Protein AF-A0A358GS94-F1 (afdb_monomer_lite)

Secondary structure (DSSP, 8-state):
----HHHHHHHHHHHHHHHHTS--SPPPHHHHHHHHHHHHTT-SSHHHHHTTHHHHHHHHHHHHHHHT---S-S-HHHHHHHHHHHHHHHHHHHHHHHHHHHHHHHHHHHHT-

pLDDT: mean 80.88, std 13.79, range [42.91, 94.5]

Structure (mmCIF, N/CA/C/O backbone):
data_AF-A0A358GS94-F1
#
_entry.id   AF-A0A358GS94-F1
#
loop_
_atom_site.group_PDB
_atom_site.id
_atom_site.type_symbol
_atom_site.label_atom_id
_atom_site.label_alt_id
_atom_site.label_comp_id
_atom_site.label_asym_id
_atom_site.label_entity_id
_atom_site.label_seq_id
_atom_site.pdbx_PDB_ins_code
_atom_site.Cartn_x
_atom_site.Cartn_y
_atom_site.Cartn_z
_atom_site.occupancy
_atom_site.B_iso_or_equiv
_atom_site.auth_seq_id
_atom_site.auth_comp_id
_atom_site.auth_asym_id
_atom_site.auth_atom_id
_atom_site.pdbx_PDB_model_num
ATOM 1 N N . MET A 1 1 ? 5.912 20.822 -5.486 1.00 42.91 1 MET A N 1
ATOM 2 C CA . MET A 1 1 ? 4.566 21.175 -5.990 1.00 42.91 1 MET A CA 1
ATOM 3 C C . MET A 1 1 ? 3.558 20.899 -4.887 1.00 42.91 1 MET A C 1
ATOM 5 O O . MET A 1 1 ? 3.648 19.850 -4.263 1.00 42.91 1 MET A O 1
ATOM 9 N N . THR A 1 2 ? 2.655 21.830 -4.591 1.00 50.41 2 THR A N 1
ATOM 10 C CA . THR A 1 2 ? 1.565 21.633 -3.624 1.00 50.41 2 THR A CA 1
ATOM 11 C C . THR A 1 2 ? 0.551 20.646 -4.205 1.00 50.41 2 THR A C 1
ATOM 13 O O . THR A 1 2 ? -0.191 21.003 -5.114 1.00 50.41 2 THR A O 1
ATOM 16 N N . ARG A 1 3 ? 0.540 19.397 -3.717 1.00 61.41 3 ARG A N 1
ATOM 17 C CA . ARG A 1 3 ? -0.488 18.401 -4.066 1.00 61.41 3 ARG A CA 1
ATOM 18 C C . ARG A 1 3 ? -1.809 18.823 -3.422 1.00 61.41 3 ARG A C 1
ATOM 20 O O . ARG A 1 3 ? -1.843 19.069 -2.216 1.00 61.41 3 ARG A O 1
ATOM 27 N N . THR A 1 4 ? -2.882 18.947 -4.200 1.00 69.88 4 THR A N 1
ATOM 28 C CA . THR A 1 4 ? -4.200 19.261 -3.639 1.00 69.88 4 THR A CA 1
ATOM 29 C C . THR A 1 4 ? -4.840 18.000 -3.053 1.00 69.88 4 THR A C 1
ATOM 31 O O . THR A 1 4 ? -4.511 16.876 -3.432 1.00 69.88 4 THR A O 1
ATOM 34 N N . VAL A 1 5 ? -5.790 18.161 -2.126 1.00 68.38 5 VAL A N 1
ATOM 35 C CA . VAL A 1 5 ? -6.541 17.029 -1.545 1.00 68.38 5 VAL A CA 1
ATOM 36 C C . VAL A 1 5 ? -7.277 16.223 -2.629 1.00 68.38 5 VAL A C 1
ATOM 38 O O . VAL A 1 5 ? -7.426 15.008 -2.502 1.00 68.38 5 VAL A O 1
ATOM 41 N N . GLN A 1 6 ? -7.709 16.880 -3.712 1.00 72.94 6 GLN A N 1
ATOM 42 C CA . GLN A 1 6 ? -8.330 16.206 -4.854 1.00 72.94 6 GLN A CA 1
ATOM 43 C C . GLN A 1 6 ? -7.334 15.314 -5.597 1.00 72.94 6 GLN A C 1
ATOM 45 O O . GLN A 1 6 ? -7.676 14.170 -5.888 1.00 72.94 6 GLN A O 1
ATOM 50 N N . ASP A 1 7 ? -6.107 15.783 -5.824 1.00 75.25 7 ASP A N 1
ATOM 51 C CA . ASP A 1 7 ? -5.067 15.001 -6.508 1.00 75.25 7 ASP A CA 1
ATOM 52 C C . ASP A 1 7 ? -4.733 13.723 -5.734 1.00 75.25 7 ASP A C 1
ATOM 54 O O . ASP A 1 7 ? -4.651 12.641 -6.311 1.00 75.25 7 ASP A O 1
ATOM 58 N N . VAL A 1 8 ? -4.630 13.827 -4.404 1.00 76.12 8 VAL A N 1
ATOM 59 C CA . VAL A 1 8 ? -4.404 12.668 -3.527 1.00 76.12 8 VAL A CA 1
ATOM 60 C C . VAL A 1 8 ? -5.569 11.683 -3.626 1.00 76.12 8 VAL A C 1
ATOM 62 O O . VAL A 1 8 ? -5.348 10.483 -3.761 1.00 76.12 8 VAL A O 1
ATOM 65 N N . LYS A 1 9 ? -6.818 12.167 -3.615 1.00 78.94 9 LYS A N 1
ATOM 66 C CA . LYS A 1 9 ? -8.003 11.306 -3.729 1.00 78.94 9 LYS A CA 1
ATOM 67 C C . LYS A 1 9 ? -8.055 10.561 -5.068 1.00 78.94 9 LYS A C 1
ATOM 69 O O . LYS A 1 9 ? -8.362 9.370 -5.077 1.00 78.94 9 LYS A O 1
ATOM 74 N N . PHE A 1 10 ? -7.773 11.239 -6.181 1.00 83.00 10 PHE A N 1
ATOM 75 C CA . PHE A 1 10 ? -7.752 10.607 -7.503 1.00 83.00 10 PHE A CA 1
ATOM 76 C C . PHE A 1 10 ? -6.626 9.585 -7.624 1.00 83.00 10 PHE A C 1
ATOM 78 O O . PHE A 1 10 ? -6.870 8.464 -8.061 1.00 83.00 10 PHE A O 1
ATOM 85 N N . ALA A 1 11 ? -5.425 9.931 -7.164 1.00 85.38 11 ALA A N 1
ATOM 86 C CA . ALA A 1 11 ? -4.303 9.005 -7.150 1.00 85.38 11 ALA A CA 1
ATOM 87 C C . ALA A 1 11 ? -4.615 7.752 -6.313 1.00 85.38 11 ALA A C 1
ATOM 89 O O . ALA A 1 11 ? -4.367 6.637 -6.767 1.00 85.38 11 ALA A O 1
ATOM 90 N N . LEU A 1 12 ? -5.240 7.907 -5.139 1.00 87.56 12 LEU A N 1
ATOM 91 C CA . LEU A 1 12 ? -5.665 6.772 -4.315 1.00 87.56 12 LEU A CA 1
ATOM 92 C C . LEU A 1 12 ? -6.692 5.875 -5.016 1.00 87.56 12 LEU A C 1
ATOM 94 O O . LEU A 1 12 ? -6.610 4.658 -4.876 1.00 87.56 12 LEU A O 1
ATOM 98 N N . HIS A 1 13 ? -7.623 6.436 -5.792 1.00 88.88 13 HIS A N 1
ATOM 99 C CA . HIS A 1 13 ? -8.555 5.630 -6.586 1.00 88.88 13 HIS A CA 1
ATOM 100 C C . HIS A 1 13 ? -7.807 4.755 -7.598 1.00 88.88 13 HIS A C 1
ATOM 102 O O . HIS A 1 13 ? -8.001 3.542 -7.626 1.00 88.88 13 HIS A O 1
ATOM 108 N N . THR A 1 14 ? -6.893 5.352 -8.366 1.00 89.75 14 THR A N 1
ATOM 109 C CA . THR A 1 14 ? -6.064 4.634 -9.345 1.00 89.75 14 THR A CA 1
ATOM 110 C C . THR A 1 14 ? -5.224 3.538 -8.686 1.00 89.75 14 THR A C 1
ATOM 112 O O . THR A 1 14 ? -5.139 2.419 -9.194 1.00 89.75 14 THR A O 1
ATOM 115 N N . ILE A 1 15 ? -4.640 3.824 -7.520 1.00 91.62 15 ILE A N 1
ATOM 116 C CA . ILE A 1 15 ? -3.861 2.856 -6.740 1.00 91.62 15 ILE A CA 1
ATOM 117 C C . ILE A 1 15 ? -4.727 1.660 -6.321 1.00 91.62 15 ILE A C 1
ATOM 119 O O . ILE A 1 15 ? -4.294 0.511 -6.439 1.00 91.62 15 ILE A O 1
ATOM 123 N N . MET A 1 16 ? -5.953 1.910 -5.855 1.00 91.00 16 MET A N 1
ATOM 124 C CA . MET A 1 16 ? -6.876 0.848 -5.448 1.00 91.00 16 MET A CA 1
ATOM 125 C C . MET A 1 16 ? -7.365 0.027 -6.648 1.00 91.00 16 MET A C 1
ATOM 127 O O . MET A 1 16 ? -7.441 -1.197 -6.547 1.00 91.00 16 MET A O 1
ATOM 131 N N . ASP A 1 17 ? -7.601 0.652 -7.803 1.00 91.06 17 ASP A N 1
ATOM 132 C CA . ASP A 1 17 ? -7.933 -0.067 -9.040 1.00 91.06 17 ASP A CA 1
ATOM 133 C C . ASP A 1 17 ? -6.806 -1.019 -9.474 1.00 91.06 17 ASP A C 1
ATOM 135 O O . ASP A 1 17 ? -7.063 -2.174 -9.833 1.00 91.06 17 ASP A O 1
ATOM 139 N N . LYS A 1 18 ? -5.543 -0.581 -9.379 1.00 92.19 18 LYS A N 1
ATOM 140 C CA . LYS A 1 18 ? -4.361 -1.427 -9.637 1.00 92.19 18 LYS A CA 1
ATOM 141 C C . LYS A 1 18 ? -4.209 -2.560 -8.620 1.00 92.19 18 LYS A C 1
ATOM 143 O O . LYS A 1 18 ? -3.745 -3.653 -8.964 1.00 92.19 18 LYS A O 1
ATOM 148 N N . LEU A 1 19 ? -4.590 -2.317 -7.364 1.00 90.56 19 LEU A N 1
ATOM 149 C CA . LEU A 1 19 ? -4.557 -3.320 -6.299 1.00 90.56 19 LEU A CA 1
ATOM 150 C C . LEU A 1 19 ? -5.574 -4.443 -6.545 1.00 90.56 19 LEU A C 1
ATOM 152 O O . LEU A 1 19 ? -5.217 -5.613 -6.432 1.00 90.56 19 LEU A O 1
ATOM 156 N N . VAL A 1 20 ? -6.810 -4.089 -6.909 1.00 88.44 20 VAL A N 1
ATOM 157 C CA . VAL A 1 20 ? -7.903 -5.045 -7.177 1.00 88.44 20 VAL A CA 1
ATOM 158 C C . VAL A 1 20 ? -7.716 -5.773 -8.516 1.00 88.44 20 VAL A C 1
ATOM 160 O O . VAL A 1 20 ? -8.268 -6.851 -8.717 1.00 88.44 20 VAL A O 1
ATOM 163 N N . GLY A 1 21 ? -6.879 -5.233 -9.407 1.00 86.50 21 GLY A N 1
ATOM 164 C CA . GLY A 1 21 ? -6.572 -5.833 -10.707 1.00 86.50 21 GLY A CA 1
ATOM 165 C C . GLY A 1 21 ? -7.450 -5.323 -11.849 1.00 86.50 21 GLY A C 1
ATOM 166 O O . GLY A 1 21 ? -7.430 -5.907 -12.928 1.00 86.50 21 GLY A O 1
ATOM 167 N N . ASN A 1 22 ? -8.178 -4.222 -11.638 1.00 85.81 22 ASN A N 1
ATOM 168 C CA . ASN A 1 22 ? -8.918 -3.528 -12.696 1.00 85.81 22 ASN A CA 1
ATOM 169 C C . ASN A 1 22 ? -7.975 -2.805 -13.671 1.00 85.81 22 ASN A C 1
ATOM 171 O O . ASN A 1 22 ? -8.329 -2.588 -14.826 1.00 85.81 22 ASN A O 1
ATOM 175 N N . ASN A 1 23 ? -6.774 -2.445 -13.206 1.00 85.50 23 ASN A N 1
ATOM 176 C CA . ASN A 1 23 ? -5.692 -1.911 -14.026 1.00 85.50 23 ASN A CA 1
ATOM 177 C C . ASN A 1 23 ? -4.451 -2.819 -13.904 1.00 85.50 23 ASN A C 1
ATOM 179 O O . ASN A 1 23 ? -3.974 -3.095 -12.800 1.00 85.50 23 ASN A O 1
ATOM 183 N N . SER A 1 24 ? -3.946 -3.302 -15.044 1.00 82.69 24 SER A N 1
ATOM 184 C CA . SER A 1 24 ? -2.767 -4.174 -15.144 1.00 82.69 24 SER A CA 1
ATOM 185 C C . SER A 1 24 ? -1.433 -3.424 -15.127 1.00 82.69 24 SER A C 1
ATOM 187 O O . SER A 1 24 ? -0.382 -4.060 -15.064 1.00 82.69 24 SER A O 1
ATOM 189 N N . GLU A 1 25 ? -1.452 -2.095 -15.202 1.00 87.94 25 GLU A N 1
ATOM 190 C CA . GLU A 1 25 ? -0.245 -1.279 -15.151 1.00 87.94 25 GLU A CA 1
ATOM 191 C C . GLU A 1 25 ? 0.459 -1.397 -13.789 1.00 87.94 25 GLU A C 1
ATOM 193 O O . GLU A 1 25 ? -0.195 -1.419 -12.737 1.00 87.94 25 GLU A O 1
ATOM 198 N N . PRO A 1 26 ? 1.803 -1.430 -13.778 1.00 87.75 26 PRO A N 1
ATOM 199 C CA . PRO A 1 26 ? 2.570 -1.430 -12.543 1.00 87.75 26 PRO A CA 1
ATOM 200 C C . PRO A 1 26 ? 2.405 -0.107 -11.779 1.00 87.75 26 PRO A C 1
ATOM 202 O O . PRO A 1 26 ? 1.989 0.918 -12.328 1.00 87.75 26 PRO A O 1
ATOM 205 N N . PHE A 1 27 ? 2.765 -0.126 -10.493 1.00 88.56 27 PHE A N 1
ATOM 206 C CA . PHE A 1 27 ? 2.818 1.097 -9.692 1.00 88.56 27 PHE A CA 1
ATOM 207 C C . PHE A 1 27 ? 3.991 1.953 -10.154 1.00 88.56 27 PHE A C 1
ATOM 209 O O . PHE A 1 27 ? 5.137 1.482 -10.172 1.00 88.56 27 PHE A O 1
ATOM 216 N N . ASN A 1 28 ? 3.706 3.195 -10.525 1.00 88.69 28 ASN A N 1
ATOM 217 C CA . ASN A 1 28 ? 4.730 4.176 -10.852 1.00 88.69 28 ASN A CA 1
ATOM 218 C C . ASN A 1 28 ? 5.274 4.838 -9.570 1.00 88.69 28 ASN A C 1
ATOM 220 O O . ASN A 1 28 ? 4.742 4.650 -8.475 1.00 88.69 28 ASN A O 1
ATOM 224 N N . THR A 1 29 ? 6.373 5.582 -9.692 1.00 88.00 29 THR A N 1
ATOM 225 C CA . THR A 1 29 ? 7.031 6.207 -8.535 1.00 88.00 29 THR A CA 1
ATOM 226 C C . THR A 1 29 ? 6.134 7.248 -7.859 1.00 88.00 29 THR A C 1
ATOM 228 O O . THR A 1 29 ? 6.052 7.270 -6.636 1.00 88.00 29 THR A O 1
ATOM 231 N N . GLU A 1 30 ? 5.393 8.047 -8.630 1.00 87.69 30 GLU A N 1
ATOM 232 C CA . GLU A 1 3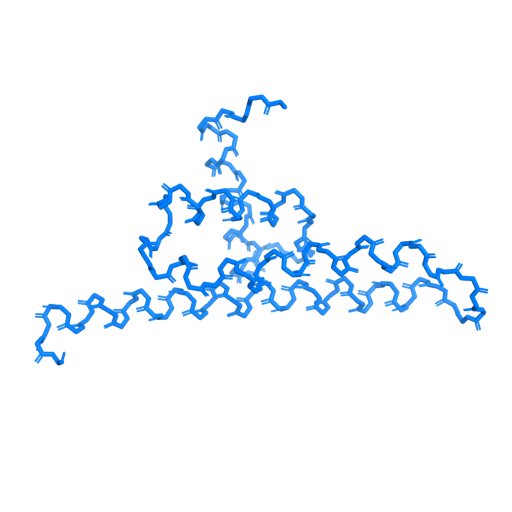0 ? 4.484 9.071 -8.095 1.00 87.69 30 GLU A CA 1
ATOM 233 C C . GLU A 1 30 ? 3.354 8.460 -7.251 1.00 87.69 30 GLU A C 1
ATOM 235 O O . GLU A 1 30 ? 3.015 8.973 -6.187 1.00 87.69 30 GLU A O 1
ATOM 240 N N . GLU A 1 31 ? 2.798 7.329 -7.682 1.00 90.31 31 GLU A N 1
ATOM 241 C CA . GLU A 1 31 ? 1.786 6.567 -6.949 1.00 90.31 31 GLU A CA 1
ATOM 242 C C . GLU A 1 31 ? 2.344 6.032 -5.626 1.00 90.31 31 GLU A C 1
ATOM 244 O O . GLU A 1 31 ? 1.672 6.102 -4.594 1.00 90.31 31 GLU A O 1
ATOM 249 N N . ILE A 1 32 ? 3.591 5.547 -5.625 1.00 90.19 32 ILE A N 1
ATOM 250 C CA . ILE A 1 32 ? 4.270 5.104 -4.401 1.00 90.19 32 ILE A CA 1
ATOM 251 C C . ILE A 1 32 ? 4.513 6.296 -3.464 1.00 90.19 32 ILE A C 1
ATOM 253 O O . ILE A 1 32 ? 4.276 6.190 -2.263 1.00 90.19 32 ILE A O 1
ATOM 257 N N . GLU A 1 33 ? 4.905 7.459 -3.981 1.00 89.50 33 GLU A N 1
ATOM 258 C CA . GLU A 1 33 ? 5.056 8.676 -3.177 1.00 89.50 33 GLU A CA 1
ATOM 259 C C . GLU A 1 33 ? 3.730 9.183 -2.601 1.00 89.50 33 GLU A C 1
ATOM 261 O O . GLU A 1 33 ? 3.698 9.699 -1.482 1.00 89.50 33 GLU A O 1
ATOM 266 N N . VAL A 1 34 ? 2.627 9.067 -3.344 1.00 90.69 34 VAL A N 1
ATOM 267 C CA . VAL A 1 34 ? 1.291 9.386 -2.825 1.00 90.69 34 VAL A CA 1
ATOM 268 C C . VAL A 1 34 ? 0.919 8.428 -1.694 1.00 90.69 34 VAL A C 1
ATOM 270 O O . VAL A 1 34 ? 0.379 8.878 -0.683 1.00 90.69 34 VAL A O 1
ATOM 273 N N . LEU A 1 35 ? 1.247 7.138 -1.815 1.00 90.31 35 LEU A N 1
ATOM 274 C CA . LEU A 1 35 ? 1.061 6.171 -0.730 1.00 90.31 35 LEU A CA 1
ATOM 275 C C . LEU A 1 35 ? 1.900 6.517 0.502 1.00 90.31 35 LEU A C 1
ATOM 277 O O . LEU A 1 35 ? 1.369 6.499 1.611 1.00 90.31 35 LEU A O 1
ATOM 281 N N . ILE A 1 36 ? 3.174 6.881 0.318 1.00 91.00 36 ILE A N 1
ATOM 282 C CA . ILE A 1 36 ? 4.048 7.334 1.411 1.00 91.00 36 ILE A CA 1
ATOM 283 C C . ILE A 1 36 ? 3.416 8.538 2.109 1.00 91.00 36 ILE A C 1
ATOM 285 O O . ILE A 1 36 ? 3.240 8.520 3.325 1.00 91.00 36 ILE A O 1
ATOM 289 N N . PHE A 1 37 ? 2.998 9.546 1.342 1.00 89.12 37 PHE A N 1
ATOM 290 C CA . PHE A 1 37 ? 2.347 10.733 1.885 1.00 89.12 37 PHE A CA 1
ATOM 291 C C . PHE A 1 37 ? 1.062 10.393 2.657 1.00 89.12 37 PHE A C 1
ATOM 293 O O . PHE A 1 37 ? 0.833 10.927 3.744 1.00 89.12 37 PHE A O 1
ATOM 300 N N . ALA A 1 38 ? 0.229 9.494 2.125 1.00 88.25 38 ALA A N 1
ATOM 301 C CA . ALA A 1 38 ? -1.008 9.069 2.775 1.00 88.25 38 ALA A CA 1
ATOM 302 C C . ALA A 1 38 ? -0.746 8.329 4.098 1.00 88.25 38 ALA A C 1
ATOM 304 O O . ALA A 1 38 ? -1.487 8.524 5.064 1.00 88.25 38 ALA A O 1
ATOM 305 N N . PHE A 1 39 ? 0.314 7.519 4.152 1.00 89.88 39 PHE A N 1
ATOM 306 C CA . PHE A 1 39 ? 0.738 6.786 5.345 1.00 89.88 39 PHE A CA 1
ATOM 307 C C . PHE A 1 39 ? 1.358 7.719 6.399 1.00 89.88 39 PHE A C 1
ATOM 309 O O . PHE A 1 39 ? 1.065 7.590 7.586 1.00 89.88 39 PHE A O 1
ATOM 316 N N . GLU A 1 40 ? 2.180 8.690 5.991 1.00 88.88 40 GLU A N 1
ATOM 317 C CA . GLU A 1 40 ? 2.759 9.702 6.892 1.00 88.88 40 GLU A CA 1
ATOM 318 C C . GLU A 1 40 ? 1.689 10.629 7.476 1.00 88.88 40 GLU A C 1
ATOM 320 O O . GLU A 1 40 ? 1.721 10.968 8.660 1.00 88.88 40 GLU A O 1
ATOM 325 N N . SER A 1 41 ? 0.704 10.999 6.658 1.00 85.75 41 SER A N 1
ATOM 326 C CA . SER A 1 41 ? -0.387 11.898 7.044 1.00 85.75 41 SER A CA 1
ATOM 327 C C . SER A 1 41 ? -1.528 11.192 7.784 1.00 85.75 41 SER A C 1
ATOM 329 O O . SER A 1 41 ? -2.527 11.838 8.090 1.00 85.75 41 SER A O 1
ATOM 331 N N . HIS A 1 42 ? -1.403 9.887 8.063 1.00 83.81 42 HIS A N 1
ATOM 332 C CA . HIS A 1 42 ? -2.435 9.065 8.712 1.00 83.81 42 HIS A CA 1
ATOM 333 C C . HIS A 1 42 ? -3.802 9.143 8.004 1.00 83.81 42 HIS A C 1
ATOM 335 O O . HIS A 1 42 ? -4.850 9.018 8.628 1.00 83.81 42 HIS A O 1
ATOM 341 N N . ILE A 1 43 ? -3.799 9.365 6.684 1.00 82.44 43 ILE A N 1
ATOM 342 C CA . ILE A 1 43 ? -5.021 9.421 5.867 1.00 82.44 43 ILE A CA 1
ATOM 343 C C . ILE A 1 43 ? -5.576 8.007 5.666 1.00 82.44 43 ILE A C 1
ATOM 345 O O . ILE A 1 43 ? -6.789 7.817 5.594 1.00 82.44 43 ILE A O 1
ATOM 349 N N . LEU A 1 44 ? -4.686 7.016 5.562 1.00 80.81 44 LEU A N 1
ATOM 350 C CA . LEU A 1 44 ? -5.031 5.614 5.363 1.00 80.81 44 LEU A CA 1
ATOM 351 C C . LEU A 1 44 ? -4.481 4.746 6.493 1.00 80.81 44 LEU A C 1
ATOM 353 O O . LEU A 1 44 ? -3.302 4.833 6.825 1.00 80.81 44 LEU A O 1
ATOM 357 N N . PHE A 1 45 ? -5.333 3.855 7.006 1.00 83.50 45 PHE A N 1
ATOM 358 C CA . PHE A 1 45 ? -4.991 2.788 7.956 1.00 83.50 45 PHE A CA 1
ATOM 359 C C . PHE A 1 45 ? -4.323 3.262 9.266 1.00 83.50 45 PHE A C 1
ATOM 361 O O . PHE A 1 45 ? -3.610 2.487 9.909 1.00 83.50 45 PHE A O 1
ATOM 368 N N . ASP A 1 46 ? -4.566 4.514 9.675 1.00 81.31 46 ASP A N 1
ATOM 369 C CA . ASP A 1 46 ? -4.058 5.147 10.901 1.00 81.31 46 ASP A CA 1
ATOM 370 C C . ASP A 1 46 ? -2.586 4.771 11.211 1.00 81.31 46 ASP A C 1
ATOM 372 O O . ASP A 1 46 ? -1.707 4.771 10.350 1.00 81.31 46 ASP A O 1
ATOM 376 N N . ASN A 1 47 ? -2.307 4.389 12.460 1.00 81.62 47 ASN A N 1
ATOM 377 C CA . ASN A 1 47 ? -0.983 3.996 12.939 1.00 81.62 47 ASN A CA 1
ATOM 378 C C . ASN A 1 47 ? -0.509 2.636 12.393 1.00 81.62 47 ASN A C 1
ATOM 380 O O . ASN A 1 47 ? 0.641 2.261 12.623 1.00 81.62 47 ASN A O 1
ATOM 384 N N . VAL A 1 48 ? -1.372 1.859 11.724 1.00 86.69 48 VAL A N 1
ATOM 385 C CA . VAL A 1 48 ? -0.989 0.552 11.165 1.00 86.69 48 VAL A CA 1
ATOM 386 C C . VAL A 1 48 ? -0.088 0.760 9.955 1.00 86.69 48 VAL A C 1
ATOM 388 O O . VAL A 1 48 ? 0.990 0.172 9.890 1.00 86.69 48 VAL A O 1
ATOM 391 N N . ALA A 1 49 ? -0.480 1.660 9.052 1.00 87.62 49 ALA A N 1
ATOM 392 C CA . ALA A 1 49 ? 0.291 2.025 7.866 1.00 87.62 49 ALA A CA 1
ATOM 393 C C . ALA A 1 49 ? 1.713 2.512 8.199 1.00 87.62 49 ALA A C 1
ATOM 395 O O . ALA A 1 49 ? 2.668 2.176 7.497 1.00 87.62 49 ALA A O 1
ATOM 396 N N . HIS A 1 50 ? 1.876 3.245 9.304 1.00 88.31 50 HIS A N 1
ATOM 397 C CA . HIS A 1 50 ? 3.154 3.846 9.690 1.00 88.31 50 HIS A CA 1
ATOM 398 C C . HIS A 1 50 ? 4.276 2.813 9.903 1.00 88.31 50 HIS A C 1
ATOM 400 O O . HIS A 1 50 ? 5.439 3.088 9.610 1.00 88.31 50 HIS A O 1
ATOM 406 N N . LYS A 1 51 ? 3.936 1.588 10.337 1.00 89.31 51 LYS A N 1
ATOM 407 C CA . LYS A 1 51 ? 4.898 0.483 10.520 1.00 89.31 51 LYS A CA 1
ATOM 408 C C . LYS A 1 51 ? 5.564 0.043 9.213 1.00 89.31 51 LYS A C 1
ATOM 410 O O . LYS A 1 51 ? 6.662 -0.504 9.238 1.00 89.31 51 LYS A O 1
ATOM 415 N N . PHE A 1 52 ? 4.902 0.283 8.084 1.00 90.06 52 PHE A N 1
ATOM 416 C CA . PHE A 1 52 ? 5.325 -0.169 6.760 1.00 90.06 52 PHE A CA 1
ATOM 417 C C . PHE A 1 52 ? 5.963 0.946 5.923 1.00 90.06 52 PHE A C 1
ATOM 419 O O . PHE A 1 52 ? 6.395 0.695 4.797 1.00 90.06 52 PHE A O 1
ATOM 426 N N . LEU A 1 53 ? 6.073 2.168 6.463 1.00 89.00 53 LEU A N 1
ATOM 427 C CA . LEU A 1 53 ? 6.665 3.311 5.764 1.00 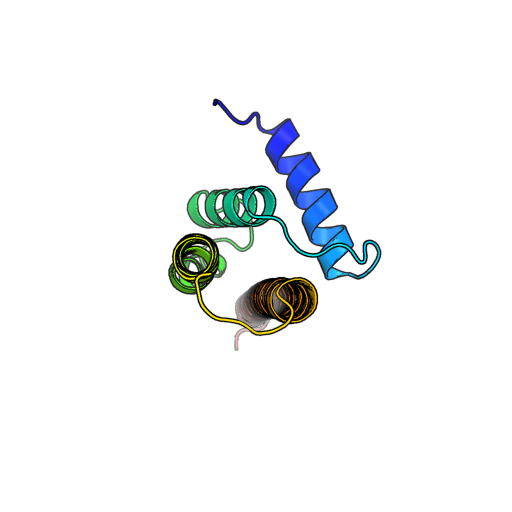89.00 53 LEU A CA 1
ATOM 428 C C . LEU A 1 53 ? 8.105 3.056 5.327 1.00 89.00 53 LEU A C 1
ATOM 430 O O . LEU A 1 53 ? 8.448 3.354 4.188 1.00 89.00 53 LEU A O 1
ATOM 434 N N . SER A 1 54 ? 8.940 2.482 6.197 1.00 88.31 54 SER A N 1
ATOM 435 C CA . SER A 1 54 ? 10.338 2.184 5.861 1.00 88.31 54 SER A CA 1
ATOM 436 C C . SER A 1 54 ? 10.442 1.209 4.688 1.00 88.31 54 SER A C 1
ATOM 438 O O . SER A 1 54 ? 11.273 1.391 3.803 1.00 88.31 54 SER A O 1
ATOM 440 N N . SER A 1 55 ? 9.562 0.205 4.644 1.00 88.88 55 SER A N 1
ATOM 441 C CA . SER A 1 55 ? 9.507 -0.757 3.542 1.00 88.88 55 SER A CA 1
ATOM 442 C C . SER A 1 55 ? 9.060 -0.089 2.242 1.00 88.88 55 SER A C 1
ATOM 444 O O . SER A 1 55 ? 9.646 -0.346 1.197 1.00 88.88 55 SER A O 1
ATOM 446 N N . LEU A 1 56 ? 8.068 0.803 2.303 1.00 87.38 56 LEU A N 1
ATOM 447 C CA . LEU A 1 56 ? 7.573 1.524 1.131 1.00 87.38 56 LEU A CA 1
ATOM 448 C C . LEU A 1 56 ? 8.598 2.539 0.590 1.00 87.38 56 LEU A C 1
ATOM 450 O O . LEU A 1 56 ? 8.787 2.620 -0.620 1.00 87.38 56 LEU A O 1
ATOM 454 N N . LYS A 1 57 ? 9.308 3.257 1.472 1.00 88.06 57 LYS A N 1
ATOM 455 C CA . LYS A 1 57 ? 10.406 4.171 1.105 1.00 88.06 57 LYS A CA 1
ATOM 456 C C . LYS A 1 57 ? 11.567 3.431 0.442 1.00 88.06 57 LYS A C 1
ATOM 458 O O . LYS A 1 57 ? 12.046 3.871 -0.598 1.00 88.06 57 LYS A O 1
ATOM 463 N N . GLY A 1 58 ? 11.935 2.259 0.964 1.00 84.06 58 GLY A N 1
ATOM 464 C CA . GLY A 1 58 ? 12.958 1.414 0.344 1.00 84.06 58 GLY A CA 1
ATOM 465 C C . GLY A 1 58 ? 12.624 1.025 -1.103 1.00 84.06 58 GLY A C 1
ATOM 466 O O . GLY A 1 58 ? 13.517 0.956 -1.938 1.00 84.06 58 GLY A O 1
ATOM 467 N N . LEU A 1 59 ? 11.343 0.840 -1.449 1.00 83.88 59 LEU A N 1
ATOM 468 C CA . LEU A 1 59 ? 10.931 0.512 -2.825 1.00 83.88 59 LEU A CA 1
ATOM 469 C C . LEU A 1 59 ? 11.100 1.675 -3.814 1.00 83.88 59 LEU A C 1
ATOM 471 O O . LEU A 1 59 ? 11.250 1.425 -5.012 1.00 83.88 59 LEU A O 1
ATOM 475 N N . VAL A 1 60 ? 11.089 2.922 -3.334 1.00 78.88 60 VAL A N 1
ATOM 476 C CA . VAL A 1 60 ? 11.409 4.106 -4.149 1.00 78.88 60 VAL A CA 1
ATOM 477 C C . VAL A 1 60 ? 12.913 4.146 -4.422 1.00 78.88 60 VAL A C 1
ATOM 479 O O . VAL A 1 60 ? 13.325 4.213 -5.577 1.00 78.88 60 VAL A O 1
ATOM 482 N N . GLU A 1 61 ? 13.732 3.975 -3.382 1.00 68.69 61 GLU A N 1
ATOM 483 C CA . GLU A 1 61 ? 15.198 4.061 -3.462 1.00 68.69 61 GLU A CA 1
ATOM 484 C C . GLU A 1 61 ? 15.827 2.992 -4.379 1.00 68.69 61 GLU A C 1
ATOM 486 O O . GLU A 1 61 ? 16.796 3.266 -5.090 1.00 68.69 61 GLU A O 1
ATOM 491 N N . ILE A 1 62 ? 15.268 1.775 -4.427 1.00 67.00 62 ILE A N 1
ATOM 492 C CA . ILE A 1 62 ? 15.770 0.712 -5.321 1.00 67.00 62 ILE A CA 1
ATOM 493 C C . ILE A 1 62 ? 15.555 1.092 -6.80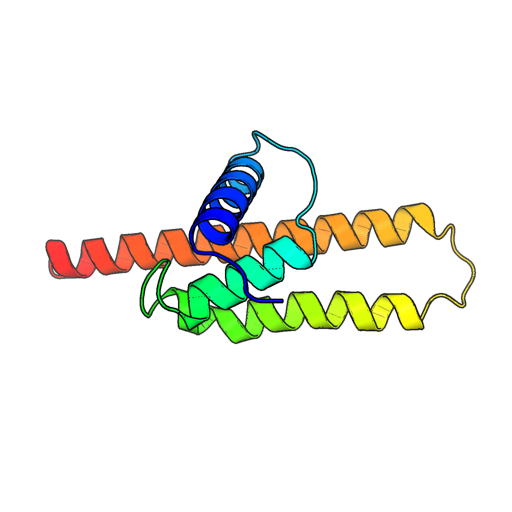4 1.00 67.00 62 ILE A C 1
ATOM 495 O O . ILE A 1 62 ? 16.358 0.714 -7.660 1.00 67.00 62 ILE A O 1
ATOM 499 N N . SER A 1 63 ? 14.521 1.882 -7.122 1.00 60.06 63 SER A N 1
ATOM 500 C CA . SER A 1 63 ? 14.282 2.380 -8.487 1.00 60.06 63 SER A CA 1
ATOM 501 C C . SER A 1 63 ? 15.395 3.318 -8.970 1.00 60.06 63 SER A C 1
ATOM 503 O O . SER A 1 63 ? 15.809 3.246 -10.130 1.00 60.06 63 SER A O 1
ATOM 505 N N . ASP A 1 64 ? 15.903 4.169 -8.079 1.00 55.75 64 ASP A N 1
ATOM 506 C CA . ASP A 1 64 ? 16.926 5.168 -8.406 1.00 55.75 64 ASP A CA 1
ATOM 507 C C . ASP A 1 64 ? 18.318 4.535 -8.551 1.00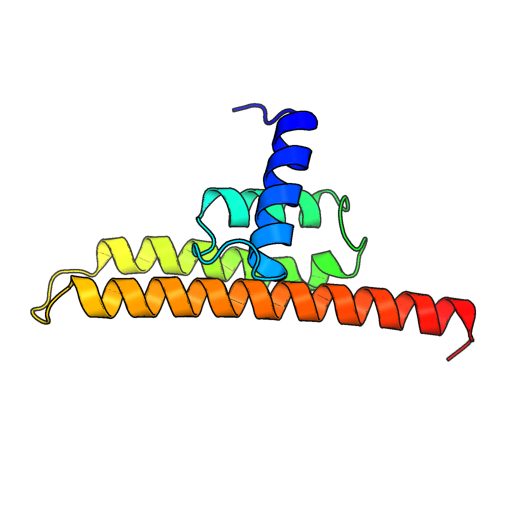 55.75 64 ASP A C 1
ATOM 509 O O . ASP A 1 64 ? 19.119 4.928 -9.402 1.00 55.75 64 ASP A O 1
ATOM 513 N N . LEU A 1 65 ? 18.606 3.496 -7.762 1.00 56.06 65 LEU A N 1
ATOM 514 C CA . LEU A 1 65 ? 19.898 2.803 -7.783 1.00 56.06 65 LEU A CA 1
ATOM 515 C C . LEU A 1 65 ? 20.111 1.942 -9.036 1.00 56.06 65 LEU A C 1
ATOM 517 O O . LEU A 1 65 ? 21.248 1.821 -9.501 1.00 56.06 65 LEU A O 1
ATOM 521 N N . ASN A 1 66 ? 19.048 1.359 -9.595 1.00 54.94 66 ASN A N 1
ATOM 522 C CA . ASN A 1 66 ? 19.142 0.547 -10.813 1.00 54.94 66 ASN A CA 1
ATOM 523 C C . ASN A 1 66 ? 19.278 1.397 -12.081 1.00 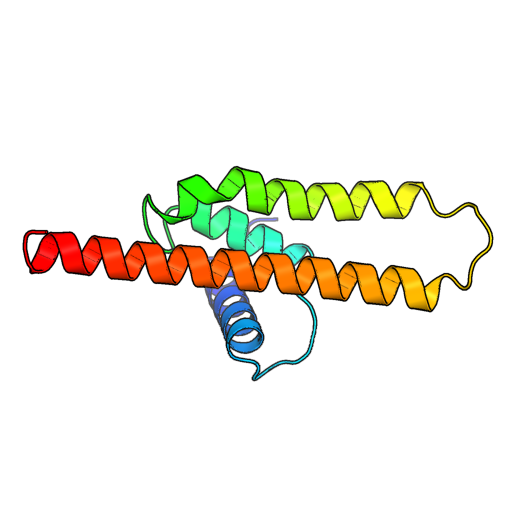54.94 66 ASN A C 1
ATOM 525 O O . ASN A 1 66 ? 20.005 1.001 -12.991 1.00 54.94 66 ASN A O 1
ATOM 529 N N . SER A 1 67 ? 18.695 2.601 -12.109 1.00 54.09 67 SER A N 1
ATOM 530 C CA . SER A 1 67 ? 18.886 3.546 -13.224 1.00 54.09 67 SER A CA 1
ATOM 531 C C . SER A 1 67 ? 20.363 3.929 -13.422 1.00 54.09 67 SER A C 1
ATOM 533 O O . SER A 1 67 ? 20.794 4.180 -14.543 1.00 54.09 67 SER A O 1
ATOM 535 N N . ASN A 1 68 ? 21.169 3.898 -12.353 1.00 52.44 68 ASN A N 1
ATOM 536 C CA . ASN A 1 68 ? 22.589 4.266 -12.380 1.00 52.44 68 ASN A CA 1
ATOM 537 C C . ASN A 1 68 ? 23.562 3.109 -12.690 1.00 52.44 68 ASN A C 1
ATOM 539 O O . ASN A 1 68 ? 24.762 3.354 -12.812 1.00 52.44 68 ASN A O 1
ATOM 543 N N . LYS A 1 69 ? 23.097 1.854 -12.794 1.00 53.59 69 LYS A N 1
ATOM 544 C CA . LYS A 1 69 ? 23.966 0.661 -12.934 1.00 53.59 69 LYS A CA 1
ATOM 545 C C . LYS A 1 69 ? 23.921 -0.029 -14.304 1.00 53.59 69 LYS A C 1
ATOM 547 O O . LYS A 1 69 ? 24.578 -1.052 -14.483 1.00 53.59 69 LYS A O 1
ATOM 552 N N . ASN A 1 70 ? 23.204 0.517 -15.283 1.00 47.91 70 ASN A N 1
ATOM 553 C CA . ASN A 1 70 ? 22.989 -0.130 -16.583 1.00 47.91 70 ASN A CA 1
ATOM 554 C C . ASN A 1 70 ? 24.168 0.037 -17.564 1.00 47.91 70 ASN A C 1
ATOM 556 O O . ASN A 1 70 ? 24.024 0.673 -18.603 1.00 47.91 70 ASN A O 1
ATOM 560 N N . ASN A 1 71 ? 25.321 -0.565 -17.247 1.00 50.22 71 ASN A N 1
ATOM 561 C CA . ASN A 1 71 ? 26.505 -0.603 -18.119 1.00 50.22 71 ASN A CA 1
ATOM 562 C C . ASN A 1 71 ? 26.994 -2.018 -18.490 1.00 50.22 71 ASN A C 1
ATOM 564 O O . ASN A 1 71 ? 28.111 -2.136 -18.982 1.00 50.22 71 ASN A O 1
ATOM 568 N N . GLU A 1 72 ? 26.207 -3.088 -18.306 1.00 51.81 72 GLU A N 1
ATOM 569 C CA . GLU A 1 72 ? 26.647 -4.437 -18.711 1.00 51.81 72 GLU A CA 1
ATOM 570 C C . GLU A 1 72 ? 25.569 -5.262 -19.445 1.00 51.81 72 GLU A C 1
ATOM 572 O O . GLU A 1 72 ? 24.483 -5.556 -18.942 1.00 51.81 72 GLU A O 1
ATOM 577 N N . GLU A 1 73 ? 25.945 -5.605 -20.677 1.00 50.78 73 GLU A N 1
ATOM 578 C CA . GLU A 1 73 ? 25.357 -6.433 -21.733 1.00 50.78 73 GLU A CA 1
ATOM 579 C C . GLU A 1 73 ? 24.501 -7.639 -21.291 1.00 50.78 73 GLU A C 1
ATOM 581 O O . GLU A 1 73 ? 24.956 -8.776 -21.256 1.00 50.78 73 GLU A O 1
ATOM 586 N N . HIS A 1 74 ? 23.202 -7.429 -21.087 1.00 45.53 74 HIS A N 1
ATOM 587 C CA . HIS A 1 74 ? 22.150 -8.422 -21.343 1.00 45.53 74 HIS A CA 1
ATOM 588 C C . HIS A 1 74 ? 20.884 -7.657 -21.737 1.00 45.53 74 HIS A C 1
ATOM 590 O O . HIS A 1 74 ? 20.622 -6.626 -21.129 1.00 45.53 74 HIS A O 1
ATOM 596 N N . THR A 1 75 ? 20.127 -8.126 -22.741 1.00 56.12 75 THR A N 1
ATOM 597 C CA . THR A 1 75 ? 18.955 -7.438 -23.337 1.00 56.12 75 THR A CA 1
ATOM 598 C C . THR A 1 75 ? 18.162 -6.620 -22.299 1.00 56.12 75 THR A C 1
ATOM 600 O O . THR A 1 75 ? 17.437 -7.216 -21.494 1.00 56.12 75 THR A O 1
ATOM 603 N N . PRO A 1 76 ? 18.338 -5.283 -22.268 1.00 56.56 76 PRO A N 1
ATOM 604 C CA . PRO A 1 76 ? 17.988 -4.452 -21.111 1.00 56.56 76 PRO A CA 1
ATOM 605 C C . PRO A 1 76 ? 16.482 -4.438 -20.818 1.00 56.56 76 PRO A C 1
ATOM 607 O O . PRO A 1 76 ? 16.073 -4.429 -19.658 1.00 56.56 76 PRO A O 1
ATOM 610 N N . GLU A 1 77 ? 15.659 -4.567 -21.858 1.00 60.91 77 GLU A N 1
ATOM 611 C CA . GLU A 1 77 ? 14.200 -4.449 -21.776 1.00 60.91 77 GLU A CA 1
ATOM 612 C C . GLU A 1 77 ? 13.541 -5.538 -20.912 1.00 60.91 77 GLU A C 1
ATOM 614 O O . GLU A 1 77 ? 12.587 -5.267 -20.185 1.00 60.91 77 GLU A O 1
ATOM 619 N N . SER A 1 78 ? 14.051 -6.776 -20.927 1.00 68.19 78 SER A N 1
ATOM 620 C CA . SER A 1 78 ? 13.423 -7.877 -20.179 1.00 68.19 78 SER A CA 1
ATOM 621 C C . SER A 1 78 ? 13.744 -7.849 -18.682 1.00 68.19 78 SER A C 1
ATOM 623 O O . SER A 1 78 ? 12.894 -8.213 -17.872 1.00 68.19 78 SER A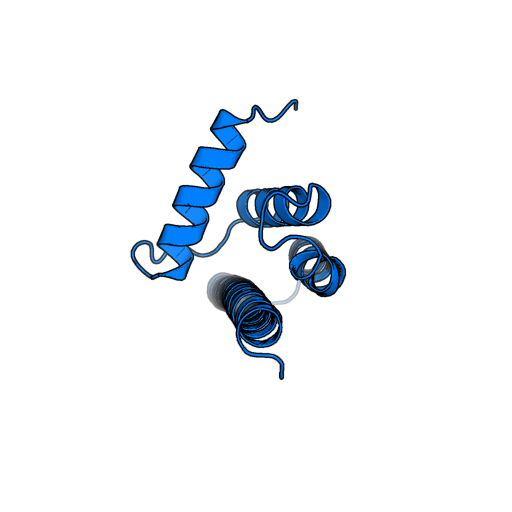 O 1
ATOM 625 N N . ARG A 1 79 ? 14.952 -7.418 -18.290 1.00 72.19 79 ARG A N 1
ATOM 626 C CA . ARG A 1 79 ? 15.333 -7.319 -16.867 1.00 72.19 79 ARG A CA 1
ATOM 627 C C . ARG A 1 79 ? 14.648 -6.143 -16.185 1.00 72.19 79 ARG A C 1
ATOM 629 O O . ARG A 1 79 ? 14.160 -6.295 -15.069 1.00 72.19 79 ARG A O 1
ATOM 636 N N . GLU A 1 80 ? 14.585 -5.003 -16.863 1.00 74.44 80 GLU A N 1
ATOM 637 C CA . GLU A 1 80 ? 13.902 -3.816 -16.356 1.00 74.44 80 GLU A CA 1
ATOM 638 C C . GLU A 1 80 ? 12.398 -4.068 -16.185 1.00 74.44 80 GLU A C 1
ATOM 640 O O . GLU A 1 80 ? 11.835 -3.769 -15.132 1.00 74.44 80 GLU A O 1
ATOM 645 N N . PHE A 1 81 ? 11.765 -4.728 -17.162 1.00 78.25 81 PHE A N 1
ATOM 646 C CA . PHE A 1 81 ? 10.364 -5.136 -17.067 1.00 78.25 81 PHE A CA 1
ATOM 647 C C . PHE A 1 81 ? 10.092 -6.053 -15.863 1.00 78.25 81 PHE A C 1
ATOM 649 O O . PHE A 1 81 ? 9.173 -5.794 -15.083 1.00 78.25 81 PHE A O 1
ATOM 656 N N . LEU A 1 82 ? 10.911 -7.098 -15.674 1.00 81.38 82 LEU A N 1
ATOM 657 C CA . LEU A 1 82 ? 10.782 -8.013 -14.533 1.00 81.38 82 LEU A CA 1
ATOM 658 C C . LEU A 1 82 ? 10.944 -7.280 -13.197 1.00 81.38 82 LEU A C 1
ATOM 660 O O . LEU A 1 82 ? 10.174 -7.519 -12.270 1.00 81.38 82 LEU A O 1
ATOM 664 N N . PHE A 1 83 ? 11.893 -6.347 -13.117 1.00 82.88 83 PHE A N 1
ATOM 665 C CA . PHE A 1 83 ? 12.121 -5.544 -11.920 1.00 82.88 83 PHE A CA 1
ATOM 666 C C . PHE A 1 83 ? 10.930 -4.627 -11.594 1.00 82.88 83 PHE A C 1
ATOM 668 O O . PHE A 1 83 ? 10.488 -4.559 -10.446 1.00 82.88 83 PHE A O 1
ATOM 675 N N . ILE A 1 84 ? 10.356 -3.953 -12.597 1.00 84.25 84 ILE A N 1
ATOM 676 C CA . ILE A 1 84 ? 9.163 -3.109 -12.424 1.00 84.25 84 ILE A CA 1
ATOM 677 C C . ILE A 1 84 ? 7.973 -3.947 -11.935 1.00 84.25 84 ILE A C 1
ATOM 679 O O . ILE A 1 84 ? 7.226 -3.525 -11.044 1.00 84.25 84 ILE A O 1
ATOM 683 N N . GLN A 1 85 ? 7.806 -5.147 -12.489 1.00 86.12 85 GLN A N 1
ATOM 684 C CA . GLN A 1 85 ? 6.746 -6.067 -12.094 1.00 86.12 85 GLN A CA 1
ATOM 685 C C . GLN A 1 85 ? 6.942 -6.591 -10.664 1.00 86.12 85 GLN A C 1
ATOM 687 O O . GLN A 1 85 ? 5.981 -6.662 -9.890 1.00 86.12 85 GLN A O 1
ATOM 692 N N . GLU A 1 86 ? 8.177 -6.910 -10.281 1.00 87.50 86 GLU A N 1
ATOM 693 C CA . GLU A 1 86 ? 8.531 -7.325 -8.925 1.00 87.50 86 GLU A CA 1
ATOM 694 C C . GLU A 1 86 ? 8.274 -6.196 -7.917 1.00 87.50 86 GLU A C 1
ATOM 696 O O . GLU A 1 86 ? 7.557 -6.403 -6.935 1.00 87.50 86 GLU A O 1
ATOM 701 N N . ARG A 1 87 ? 8.737 -4.972 -8.208 1.00 88.81 87 ARG A N 1
ATOM 702 C CA . ARG A 1 87 ? 8.454 -3.781 -7.392 1.00 88.81 87 ARG A CA 1
ATOM 703 C C . ARG A 1 87 ? 6.952 -3.577 -7.217 1.00 88.81 87 ARG A C 1
ATOM 705 O O . ARG A 1 87 ? 6.478 -3.375 -6.101 1.00 88.81 87 ARG A O 1
ATOM 712 N N . SER A 1 88 ? 6.184 -3.665 -8.304 1.00 89.44 88 SER A N 1
ATOM 713 C CA . SER A 1 88 ? 4.724 -3.546 -8.246 1.00 89.44 88 SER A CA 1
ATOM 714 C C . SER A 1 88 ? 4.103 -4.631 -7.359 1.00 89.44 88 SER A C 1
ATOM 716 O O . SER A 1 88 ? 3.230 -4.333 -6.544 1.00 89.44 88 SER A O 1
ATOM 718 N N . THR A 1 89 ? 4.594 -5.867 -7.446 1.00 91.62 89 THR A N 1
ATOM 719 C CA . THR A 1 89 ? 4.142 -6.991 -6.611 1.00 91.62 89 THR A CA 1
ATOM 720 C C . THR A 1 89 ? 4.445 -6.760 -5.128 1.00 91.62 89 THR A C 1
ATOM 722 O O . THR A 1 89 ? 3.595 -7.032 -4.274 1.00 91.62 89 THR A O 1
ATOM 725 N N . MET A 1 90 ? 5.612 -6.198 -4.804 1.00 91.94 90 MET A N 1
ATOM 726 C CA . MET A 1 90 ? 5.968 -5.823 -3.432 1.00 91.94 90 MET A CA 1
ATOM 727 C C . MET A 1 90 ? 5.030 -4.741 -2.882 1.00 91.94 90 MET A C 1
ATOM 729 O O . MET A 1 90 ? 4.526 -4.889 -1.768 1.00 91.94 90 MET A O 1
ATOM 733 N N . VAL A 1 91 ? 4.710 -3.711 -3.677 1.00 92.62 91 VAL A N 1
ATOM 734 C CA . VAL A 1 91 ? 3.732 -2.675 -3.290 1.00 92.62 91 VAL A CA 1
ATOM 735 C C . VAL A 1 91 ? 2.348 -3.288 -3.038 1.00 92.62 91 VAL A C 1
ATOM 737 O O . VAL A 1 91 ? 1.747 -3.005 -2.001 1.00 92.62 91 VAL A O 1
ATOM 740 N N . LYS A 1 92 ? 1.858 -4.185 -3.915 1.00 93.50 92 LYS A N 1
ATOM 741 C CA . LYS A 1 92 ? 0.582 -4.906 -3.689 1.00 93.50 92 LYS A CA 1
ATOM 742 C C . LYS A 1 92 ? 0.599 -5.676 -2.376 1.00 93.50 92 LYS A C 1
ATOM 744 O O . LYS A 1 92 ? -0.337 -5.579 -1.588 1.00 93.50 92 LYS A O 1
ATOM 749 N N . THR A 1 93 ? 1.669 -6.427 -2.138 1.00 93.81 93 THR A N 1
ATOM 750 C CA . THR A 1 93 ? 1.823 -7.252 -0.935 1.00 93.81 93 THR A CA 1
ATOM 751 C C . THR A 1 93 ? 1.797 -6.397 0.328 1.00 93.81 93 THR A C 1
ATOM 753 O O . THR A 1 93 ? 1.114 -6.739 1.296 1.00 93.81 93 THR A O 1
ATOM 756 N N . LEU A 1 94 ? 2.487 -5.256 0.308 1.00 93.62 94 LEU A N 1
ATOM 757 C CA . LEU A 1 94 ? 2.508 -4.307 1.414 1.00 93.62 94 LEU A CA 1
ATOM 758 C C . LEU A 1 94 ? 1.107 -3.743 1.677 1.00 93.62 94 LEU A C 1
ATOM 760 O O . LEU A 1 94 ? 0.636 -3.809 2.810 1.00 93.62 94 LEU A O 1
ATOM 764 N N . LEU A 1 95 ? 0.401 -3.280 0.641 1.00 93.12 95 LEU A N 1
ATOM 765 C CA . LEU A 1 95 ? -0.967 -2.767 0.778 1.00 93.12 95 LEU A CA 1
ATOM 766 C C . LEU A 1 95 ? -1.932 -3.814 1.343 1.00 93.12 95 LEU A C 1
ATOM 768 O O . LEU A 1 95 ? -2.667 -3.521 2.282 1.00 93.12 95 LEU A O 1
ATOM 772 N N . LEU A 1 96 ? -1.901 -5.047 0.831 1.00 94.50 96 LEU A N 1
ATOM 773 C CA . LEU A 1 96 ? -2.735 -6.138 1.348 1.00 94.50 96 LEU A CA 1
ATOM 774 C C . LEU A 1 96 ? -2.411 -6.466 2.809 1.00 94.50 96 LEU A C 1
ATOM 776 O O . LEU A 1 96 ? -3.318 -6.743 3.594 1.00 94.50 96 LEU A O 1
ATOM 780 N N . THR A 1 97 ? -1.134 -6.408 3.186 1.00 94.31 97 THR A N 1
ATOM 781 C CA . THR A 1 97 ? -0.696 -6.637 4.569 1.00 94.31 97 THR A CA 1
ATOM 782 C C . THR A 1 97 ? -1.224 -5.549 5.497 1.00 94.31 97 THR A C 1
ATOM 784 O O . THR A 1 97 ? -1.799 -5.866 6.537 1.00 94.31 97 THR A O 1
ATOM 787 N N . VAL A 1 98 ? -1.111 -4.281 5.092 1.00 93.56 98 VAL A N 1
ATOM 788 C CA . VAL A 1 98 ? -1.634 -3.138 5.852 1.00 93.56 98 VAL A CA 1
ATOM 789 C C . VAL A 1 98 ? -3.153 -3.233 6.006 1.00 93.56 98 VAL A C 1
ATOM 791 O O . VAL A 1 98 ? -3.660 -3.090 7.117 1.00 93.56 98 VAL A O 1
ATOM 794 N N . ILE A 1 99 ? -3.882 -3.536 4.925 1.00 93.25 99 ILE A N 1
ATOM 795 C CA . ILE A 1 99 ? -5.341 -3.726 4.958 1.00 93.25 99 ILE A CA 1
ATOM 796 C C . ILE A 1 99 ? -5.706 -4.843 5.937 1.00 93.25 99 ILE A C 1
ATOM 798 O O . ILE A 1 99 ? -6.556 -4.655 6.808 1.00 93.25 99 ILE A O 1
ATOM 802 N N . LYS A 1 100 ? -5.042 -5.999 5.827 1.00 94.44 100 LYS A N 1
ATOM 803 C CA . LYS A 1 100 ? -5.265 -7.138 6.720 1.00 94.44 100 LYS A CA 1
ATOM 804 C C . LYS A 1 100 ? -5.032 -6.750 8.180 1.00 94.44 100 LYS A C 1
ATOM 806 O O . LYS A 1 100 ? -5.863 -7.067 9.025 1.00 94.44 100 LYS A O 1
ATOM 811 N N . GLU A 1 101 ? -3.925 -6.084 8.491 1.00 93.19 101 GLU A N 1
ATOM 812 C CA . GLU A 1 101 ? -3.602 -5.699 9.866 1.00 93.19 101 GLU A CA 1
ATOM 813 C C . GLU A 1 101 ? -4.572 -4.639 10.407 1.00 93.19 101 GLU A C 1
ATOM 815 O O . GLU A 1 101 ? -4.982 -4.725 11.564 1.00 93.19 101 GLU A O 1
ATOM 820 N N . SER A 1 102 ? -5.026 -3.708 9.563 1.00 91.88 102 SER A N 1
ATOM 821 C CA . SER A 1 102 ? -6.075 -2.743 9.909 1.00 91.88 102 SER A CA 1
ATOM 822 C C . SER A 1 102 ? -7.381 -3.445 10.287 1.00 91.88 102 SER A C 1
ATOM 824 O O . SER A 1 102 ? -7.948 -3.167 11.344 1.00 91.88 102 SER A O 1
ATOM 826 N N . ILE A 1 103 ? -7.825 -4.409 9.472 1.00 91.62 103 ILE A N 1
ATOM 827 C CA . ILE A 1 103 ? -9.030 -5.208 9.736 1.00 91.62 103 ILE A CA 1
ATOM 828 C C . ILE A 1 103 ? -8.880 -6.011 11.033 1.00 91.62 103 ILE A C 1
ATOM 830 O O . ILE A 1 103 ? -9.780 -5.995 11.869 1.00 91.62 103 ILE A O 1
ATOM 834 N N . LEU A 1 104 ? -7.746 -6.690 11.234 1.00 91.88 104 LEU A N 1
ATOM 835 C CA . LEU A 1 104 ? -7.500 -7.481 12.445 1.00 91.88 104 LEU A CA 1
ATOM 836 C C . LEU A 1 104 ? -7.477 -6.611 13.705 1.00 91.88 104 LEU A C 1
ATOM 838 O O . LEU A 1 104 ? -8.037 -7.004 14.728 1.00 91.88 104 LEU A O 1
ATOM 842 N N . ARG A 1 105 ? -6.882 -5.416 13.631 1.00 90.25 105 ARG A N 1
ATOM 843 C CA . ARG A 1 105 ? -6.889 -4.450 14.733 1.00 90.25 105 ARG A CA 1
ATOM 844 C C . ARG A 1 105 ? -8.310 -4.008 15.068 1.00 90.25 105 ARG A C 1
ATOM 846 O O . ARG A 1 105 ? -8.681 -4.014 16.238 1.00 90.25 105 ARG A O 1
ATOM 853 N N . GLU A 1 106 ? -9.115 -3.661 14.067 1.00 89.12 106 GLU A N 1
ATOM 854 C CA . GLU A 1 106 ? -10.521 -3.315 14.290 1.00 89.12 106 GLU A CA 1
ATOM 855 C C . GLU A 1 106 ? -11.323 -4.476 14.882 1.00 89.12 106 GLU A C 1
ATOM 857 O O . GLU A 1 106 ? -12.135 -4.264 15.783 1.00 89.12 106 GLU A O 1
ATOM 862 N N . MET A 1 107 ? -11.092 -5.703 14.411 1.00 90.88 107 MET A N 1
ATOM 863 C CA . MET A 1 107 ? -11.737 -6.896 14.957 1.00 90.88 107 MET A CA 1
ATOM 864 C C . MET A 1 107 ? -11.356 -7.121 16.425 1.00 90.88 107 MET A C 1
ATOM 866 O O . MET A 1 107 ? -12.250 -7.331 17.239 1.00 90.88 107 MET A O 1
ATOM 870 N N . SER A 1 108 ? -10.072 -7.021 16.788 1.00 90.38 108 SER A N 1
ATOM 871 C CA . SER A 1 108 ? -9.623 -7.137 18.187 1.00 90.38 108 SER A CA 1
ATOM 872 C C . SER A 1 108 ? -10.280 -6.077 19.077 1.00 90.38 108 SER A C 1
ATOM 874 O O . SER A 1 108 ? -10.817 -6.422 20.127 1.00 90.38 108 SER A O 1
ATOM 876 N N . ILE A 1 109 ? -10.360 -4.818 18.623 1.00 88.50 109 ILE A N 1
ATOM 877 C CA . ILE A 1 109 ? -11.029 -3.737 19.368 1.00 88.50 109 ILE A CA 1
ATOM 878 C C . ILE A 1 109 ? -12.523 -4.030 19.576 1.00 88.50 109 ILE A C 1
ATOM 880 O O . ILE A 1 109 ? -13.045 -3.813 20.667 1.00 88.50 109 ILE A O 1
ATOM 884 N N . ARG A 1 110 ? -13.228 -4.500 18.538 1.00 89.94 110 ARG A N 1
ATOM 885 C CA . ARG A 1 110 ? -14.683 -4.728 18.595 1.00 89.94 110 ARG A CA 1
ATOM 886 C C . ARG A 1 110 ? -15.068 -5.989 19.366 1.00 89.94 110 ARG A C 1
ATOM 888 O O . ARG A 1 110 ? -16.115 -5.996 20.006 1.00 89.94 110 ARG A O 1
ATOM 895 N N . PHE A 1 111 ? -14.265 -7.046 19.273 1.00 91.81 111 PHE A N 1
ATOM 896 C CA . PHE A 1 111 ? -14.603 -8.371 19.801 1.00 91.81 111 PHE A CA 1
ATOM 897 C C . PHE A 1 111 ? -13.769 -8.790 21.020 1.00 91.81 111 PHE A C 1
ATOM 899 O O . PHE A 1 111 ? -14.031 -9.850 21.580 1.00 91.81 111 PHE A O 1
ATOM 906 N N . GLY A 1 112 ? -12.820 -7.961 21.469 1.00 73.50 112 GLY A N 1
ATOM 907 C CA . GLY A 1 112 ? -12.083 -8.168 22.718 1.00 73.50 112 GLY A CA 1
ATOM 908 C C . GLY A 1 112 ? -11.114 -9.350 22.682 1.00 73.50 112 GLY A C 1
ATOM 909 O O . GLY A 1 112 ? -11.095 -10.138 23.626 1.00 73.50 112 GLY A O 1
ATOM 910 N N . SER A 1 113 ? -10.337 -9.474 21.598 1.00 57.69 113 SER A N 1
ATOM 911 C CA . SER A 1 113 ? -9.214 -10.424 21.501 1.00 57.69 113 SER A CA 1
ATOM 912 C C . SER A 1 113 ? -7.893 -9.791 21.894 1.00 57.69 113 SER A C 1
ATOM 914 O O . SER A 1 113 ? -7.684 -8.612 21.527 1.00 57.69 113 SER A O 1
#

Foldseek 3Di:
DDQDPVNLVVLVVVLVCVLVPVDVDFDDLVSLVSLLVCLVVCVPLRVLSVVCSVVSVVLNVVVVVVVPPPDDDDPPVVVVVVSSVVSRVSVSVSVVVSVVVSVVVVCCVVVVD

Sequence (113 aa):
MTRTVQDVKFALHTIMDKLVGNNSEPFNTEEIEVLIFAFESHILFDNVAHKFLSSLKGLVEISDLNSNKNNEEHTPESREFLFIQERSTMVKTLLLTVIKESILREMSIRFGS

Radius of gyration: 16.18 Å; chains: 1; bounding box: 41×32×46 Å